Protein AF-A0A382ZZW6-F1 (afdb_monomer_lite)

Foldseek 3Di:
DDPDPPVVVVVVVVVVVVVVVVVPDDDDDPPPDPDDDDPDDPDPQAADEDEECEDDHCEYEYNEYEENEYEENEYYYCEYYYCEYYYCEYEENEYEENEYYYCEYEYNHYYYVHYYYPVVVVVVVVVVVVVVVVVD

Organism: NCBI:txid408172

Structure (mmCIF, N/CA/C/O backbone):
data_AF-A0A382ZZW6-F1
#
_entry.id   AF-A0A382ZZW6-F1
#
loop_
_atom_site.group_PDB
_atom_site.id
_atom_site.type_symbol
_atom_site.label_atom_id
_atom_site.label_alt_id
_atom_site.label_comp_id
_atom_site.label_asym_id
_atom_site.label_entity_id
_atom_site.label_seq_id
_atom_site.pdbx_PDB_ins_code
_atom_site.Cartn_x
_atom_site.Cartn_y
_atom_site.Cartn_z
_atom_site.occupancy
_atom_site.B_iso_or_equiv
_atom_site.auth_seq_id
_atom_site.auth_comp_id
_atom_site.auth_asym_id
_atom_site.auth_atom_id
_atom_site.pdbx_PDB_model_num
ATOM 1 N N . MET A 1 1 ? 50.827 33.898 -68.576 1.00 47.19 1 MET A N 1
ATOM 2 C CA . MET A 1 1 ? 50.347 33.159 -67.388 1.00 47.19 1 MET A CA 1
ATOM 3 C C . MET A 1 1 ? 51.310 33.473 -66.251 1.00 47.19 1 MET A C 1
ATOM 5 O O . MET A 1 1 ? 52.482 33.149 -66.376 1.00 47.19 1 MET A O 1
ATOM 9 N N . LYS A 1 2 ? 50.891 34.244 -65.237 1.00 51.84 2 LYS A N 1
ATOM 10 C CA . LYS A 1 2 ? 51.778 34.636 -64.127 1.00 51.84 2 LYS A CA 1
ATOM 11 C C . LYS A 1 2 ? 51.947 33.427 -63.207 1.00 51.84 2 LYS A C 1
ATOM 13 O O . LYS A 1 2 ? 50.975 33.015 -62.584 1.00 51.84 2 LYS A O 1
ATOM 18 N N . PHE A 1 3 ? 53.149 32.857 -63.147 1.00 58.19 3 PHE A N 1
ATOM 19 C CA . PHE A 1 3 ? 53.493 31.877 -62.121 1.00 58.19 3 PHE A CA 1
ATOM 20 C C . PHE A 1 3 ? 53.384 32.581 -60.766 1.00 58.19 3 PHE A C 1
ATOM 22 O O . PHE A 1 3 ? 54.139 33.514 -60.491 1.00 58.19 3 PHE A O 1
ATOM 29 N N . ALA A 1 4 ? 52.404 32.200 -59.947 1.00 65.31 4 ALA A N 1
ATOM 30 C CA . ALA A 1 4 ? 52.426 32.577 -58.543 1.00 65.31 4 ALA A CA 1
ATOM 31 C C . ALA A 1 4 ? 53.733 32.034 -57.944 1.00 65.31 4 ALA A C 1
ATOM 33 O O . ALA A 1 4 ? 54.123 30.903 -58.244 1.00 65.31 4 ALA A O 1
ATOM 34 N N . SER A 1 5 ? 54.437 32.852 -57.155 1.00 78.38 5 SER A N 1
ATOM 35 C CA . SER A 1 5 ? 55.640 32.407 -56.443 1.00 78.38 5 SER A CA 1
ATOM 36 C C . SER A 1 5 ? 55.328 31.112 -55.692 1.00 78.38 5 SER A C 1
ATOM 38 O O . SER A 1 5 ? 54.248 30.990 -55.115 1.00 78.38 5 SER A O 1
ATOM 40 N N . LEU A 1 6 ? 56.266 30.161 -55.668 1.00 78.12 6 LEU A N 1
ATOM 41 C CA . LEU A 1 6 ? 56.121 28.877 -54.971 1.00 78.12 6 LEU A CA 1
ATOM 42 C C . LEU A 1 6 ? 55.607 29.056 -53.529 1.00 78.12 6 LEU A C 1
ATOM 44 O O . LEU A 1 6 ? 54.796 28.266 -53.052 1.00 78.12 6 LEU A O 1
ATOM 48 N N . THR A 1 7 ? 56.010 30.148 -52.875 1.00 81.38 7 THR A N 1
ATOM 49 C CA . THR A 1 7 ? 55.544 30.550 -51.540 1.00 81.38 7 THR A CA 1
ATOM 50 C C . THR A 1 7 ? 54.044 30.857 -51.476 1.00 81.38 7 THR A C 1
ATOM 52 O O . THR A 1 7 ? 53.378 30.453 -50.528 1.00 81.38 7 THR A O 1
ATOM 55 N N . VAL A 1 8 ? 53.491 31.527 -52.490 1.00 80.00 8 VAL A N 1
ATOM 56 C CA . VAL A 1 8 ? 52.060 31.865 -52.588 1.00 80.00 8 VAL A CA 1
ATOM 57 C C . VAL A 1 8 ? 51.233 30.610 -52.849 1.00 80.00 8 VAL A C 1
ATOM 59 O O . VAL A 1 8 ? 50.196 30.412 -52.221 1.00 80.00 8 VAL A O 1
ATOM 62 N N . THR A 1 9 ? 51.711 29.725 -53.725 1.00 84.50 9 THR A N 1
ATOM 63 C CA . THR A 1 9 ? 51.038 28.453 -54.020 1.00 84.50 9 THR A CA 1
ATOM 64 C C . THR A 1 9 ? 50.974 27.554 -52.783 1.00 84.50 9 THR A C 1
ATOM 66 O O . THR A 1 9 ? 49.922 26.994 -52.486 1.00 84.50 9 THR A O 1
ATOM 69 N N . LEU A 1 10 ? 52.065 27.461 -52.015 1.00 82.94 10 LEU A N 1
ATOM 70 C CA . LEU A 1 10 ? 52.112 26.650 -50.796 1.00 82.94 10 LEU A CA 1
ATOM 71 C C . LEU A 1 10 ? 51.203 27.215 -49.691 1.00 82.94 10 LEU A C 1
ATOM 73 O O . LEU A 1 10 ? 50.497 26.456 -49.030 1.00 82.94 10 LEU A O 1
ATOM 77 N N . ALA A 1 11 ? 51.161 28.543 -49.535 1.00 83.69 11 ALA A N 1
ATOM 78 C CA . ALA A 1 11 ? 50.269 29.205 -48.584 1.00 83.69 11 ALA A CA 1
ATOM 79 C C . ALA A 1 11 ? 48.787 28.945 -48.907 1.00 83.69 11 ALA A C 1
ATOM 81 O O . ALA A 1 11 ? 48.008 28.643 -48.007 1.00 83.69 11 ALA A O 1
ATOM 82 N N . LEU A 1 12 ? 48.404 28.991 -50.188 1.00 83.12 12 LEU A N 1
ATOM 83 C CA . LEU A 1 12 ? 47.034 28.695 -50.619 1.00 83.12 12 LEU A CA 1
ATOM 84 C C . LEU A 1 12 ? 46.641 27.235 -50.358 1.00 83.12 12 LEU A C 1
ATOM 86 O O . LEU A 1 12 ? 45.524 26.982 -49.913 1.00 83.12 12 LEU A O 1
ATOM 90 N N . ILE A 1 13 ? 47.556 26.285 -50.574 1.00 84.06 13 ILE A N 1
ATOM 91 C CA . ILE A 1 13 ? 47.321 24.864 -50.271 1.00 84.06 13 ILE A CA 1
ATOM 92 C C . ILE A 1 13 ? 47.125 24.659 -48.766 1.00 84.06 13 ILE A C 1
ATOM 94 O O . ILE A 1 13 ? 46.194 23.966 -48.371 1.00 84.06 13 ILE A O 1
ATOM 98 N N . LEU A 1 14 ? 47.950 25.281 -47.920 1.00 82.88 14 LEU A N 1
ATOM 99 C CA . LEU A 1 14 ? 47.821 25.153 -46.465 1.00 82.88 14 LEU A CA 1
ATOM 100 C C . LEU A 1 14 ? 46.521 25.771 -45.939 1.00 82.88 14 LEU A C 1
ATOM 102 O O . LEU A 1 14 ? 45.859 25.162 -45.104 1.00 82.88 14 LEU A O 1
ATOM 106 N N . VAL A 1 15 ? 46.113 26.932 -46.461 1.00 81.88 15 VAL A N 1
ATOM 107 C CA . VAL A 1 15 ? 44.817 27.549 -46.130 1.00 81.88 15 VAL A CA 1
ATOM 108 C C . VAL A 1 15 ? 43.664 26.647 -46.565 1.00 81.88 15 VAL A C 1
ATOM 110 O O . VAL A 1 15 ? 42.719 26.458 -45.804 1.00 81.88 15 VAL A O 1
ATOM 113 N N . PHE A 1 16 ? 43.754 26.044 -47.752 1.00 79.62 16 PHE A N 1
ATOM 114 C CA . PHE A 1 16 ? 42.742 25.116 -48.247 1.00 79.62 16 PHE A CA 1
ATOM 115 C C . PHE A 1 16 ? 42.665 23.837 -47.400 1.00 79.62 16 PHE A C 1
ATOM 117 O O . PHE A 1 16 ? 41.578 23.447 -46.994 1.00 79.62 16 PHE A O 1
ATOM 124 N N . VAL A 1 17 ? 43.799 23.218 -47.059 1.00 77.00 17 VAL A N 1
ATOM 125 C CA . VAL A 1 17 ? 43.857 22.020 -46.200 1.00 77.00 17 VAL A CA 1
ATOM 126 C C . VAL A 1 17 ? 43.351 22.315 -44.786 1.00 77.00 17 VAL A C 1
ATOM 128 O O . VAL A 1 17 ? 42.634 21.494 -44.214 1.00 77.00 17 VAL A O 1
ATOM 131 N N . PHE A 1 18 ? 43.662 23.493 -44.239 1.00 75.19 18 PHE A N 1
ATOM 132 C CA . PHE A 1 18 ? 43.135 23.943 -42.952 1.00 75.19 18 PHE A CA 1
ATOM 133 C C . PHE A 1 18 ? 41.611 24.128 -43.004 1.0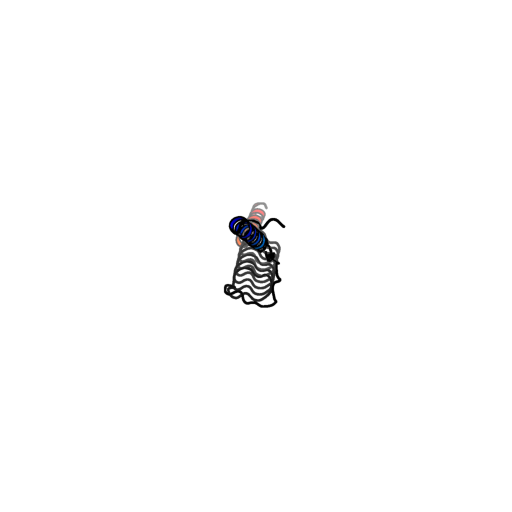0 75.19 18 PHE A C 1
ATOM 135 O O . PHE A 1 18 ? 40.906 23.632 -42.129 1.00 75.19 18 PHE A O 1
ATOM 142 N N . PHE A 1 19 ? 41.086 24.757 -44.062 1.00 66.06 19 PHE A N 1
ATOM 143 C CA . PHE A 1 19 ? 39.641 24.923 -44.251 1.00 66.06 19 PHE A CA 1
ATOM 144 C C . PHE A 1 19 ? 38.909 23.595 -44.483 1.00 66.06 19 PHE A C 1
ATOM 146 O O . PHE A 1 19 ? 37.82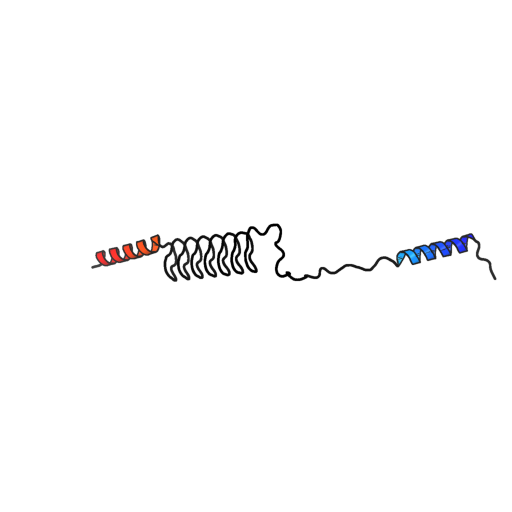4 23.402 -43.944 1.00 66.06 19 PHE A O 1
ATOM 153 N N . VAL A 1 20 ? 39.498 22.662 -45.237 1.00 65.62 20 VAL A N 1
ATOM 154 C CA . VAL A 1 20 ? 38.930 21.321 -45.458 1.00 65.62 20 VAL A CA 1
ATOM 155 C C . VAL A 1 20 ? 38.929 20.503 -44.162 1.00 65.62 20 VAL A C 1
ATOM 157 O O . VAL A 1 20 ? 37.956 19.806 -43.888 1.00 65.62 20 VAL A O 1
ATOM 160 N N . SER A 1 21 ? 39.960 20.641 -43.324 1.00 65.62 21 SER A N 1
ATOM 161 C CA . SER A 1 21 ? 40.035 19.972 -42.015 1.00 65.62 21 SER A CA 1
ATOM 162 C C . SER A 1 21 ? 39.045 20.533 -40.983 1.00 65.62 21 SER A C 1
ATOM 164 O O . SER A 1 21 ? 38.657 19.816 -40.068 1.00 65.62 21 SER A O 1
ATOM 166 N N . LEU A 1 22 ? 38.604 21.790 -41.122 1.00 60.62 22 LEU A N 1
ATOM 167 C CA . LEU A 1 22 ? 37.682 22.430 -40.173 1.00 60.62 22 LEU A CA 1
ATOM 168 C C . LEU A 1 22 ? 36.209 22.010 -40.373 1.00 60.62 22 LEU A C 1
ATOM 170 O O . LEU A 1 22 ? 35.385 22.222 -39.489 1.00 60.62 22 LEU A O 1
ATOM 174 N N . VAL A 1 23 ? 35.859 21.413 -41.519 1.00 59.34 23 VAL A N 1
ATOM 175 C CA . VAL A 1 23 ? 34.465 21.072 -41.882 1.00 59.34 23 VAL A CA 1
ATOM 176 C C . VAL A 1 23 ? 34.048 19.660 -41.433 1.00 59.34 23 VAL A C 1
ATOM 178 O O . VAL A 1 23 ? 32.880 19.292 -41.547 1.00 59.34 23 VAL A O 1
ATOM 181 N N . ALA A 1 24 ? 34.952 18.871 -40.855 1.00 59.03 24 ALA A N 1
ATOM 182 C CA . ALA A 1 24 ? 34.673 17.495 -40.454 1.00 59.03 24 ALA A CA 1
ATOM 183 C C . ALA A 1 24 ? 34.791 17.300 -38.936 1.00 59.03 24 ALA A C 1
ATOM 185 O O . ALA A 1 24 ? 35.785 16.760 -38.482 1.00 59.03 24 ALA A O 1
ATOM 186 N N . GLU A 1 25 ? 33.784 17.738 -38.170 1.00 61.34 25 GLU A N 1
ATOM 187 C CA . GLU A 1 25 ? 33.358 17.070 -36.924 1.00 61.34 25 GLU A CA 1
ATOM 188 C C . GLU A 1 25 ? 32.020 17.661 -36.443 1.00 61.34 25 GLU A C 1
ATOM 190 O O . GLU A 1 25 ? 31.958 18.528 -35.574 1.00 61.34 25 GLU A O 1
ATOM 195 N N . ALA A 1 26 ? 30.913 17.232 -37.046 1.00 57.94 26 ALA A N 1
ATOM 196 C CA . ALA A 1 26 ? 29.586 17.492 -36.491 1.00 57.94 26 ALA A CA 1
ATOM 197 C C . ALA A 1 26 ? 28.601 16.417 -36.953 1.00 57.94 26 ALA A C 1
ATOM 199 O O . ALA A 1 26 ? 27.711 16.689 -37.758 1.00 57.94 26 ALA A O 1
ATOM 200 N N . LYS A 1 27 ? 28.766 15.178 -36.469 1.00 57.03 27 LYS A N 1
ATOM 201 C CA . LYS A 1 27 ? 27.670 14.195 -36.434 1.00 57.03 27 LYS A CA 1
ATOM 202 C C . LYS A 1 27 ? 27.990 12.994 -35.543 1.00 57.03 27 LYS A C 1
ATOM 204 O O . LYS A 1 27 ? 28.539 11.994 -35.984 1.00 57.03 27 LYS A O 1
ATOM 209 N N . SER A 1 28 ? 27.548 13.070 -34.296 1.00 48.91 28 SER A N 1
ATOM 210 C CA . SER A 1 28 ?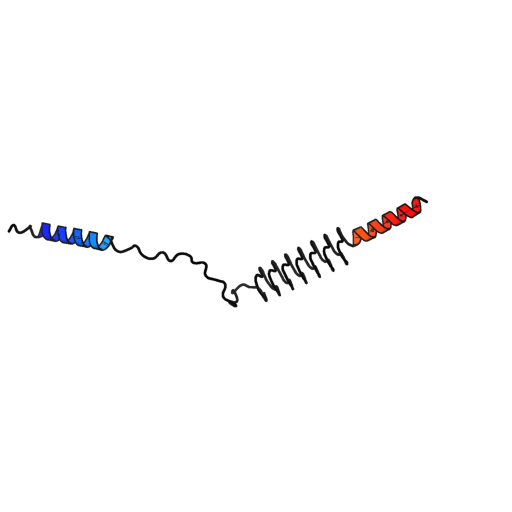 26.495 12.193 -33.763 1.00 48.91 28 SER A CA 1
ATOM 211 C C . SER A 1 28 ? 26.381 12.443 -32.262 1.00 48.91 28 SER A C 1
ATOM 213 O O . SER A 1 28 ? 27.137 11.921 -31.457 1.00 48.91 28 SER A O 1
ATOM 215 N N . ASN A 1 29 ? 25.425 13.285 -31.883 1.00 59.22 29 ASN A N 1
ATOM 216 C CA . ASN A 1 29 ? 24.833 13.186 -30.560 1.00 59.22 29 ASN A CA 1
ATOM 217 C C . ASN A 1 29 ? 23.755 12.102 -30.690 1.00 59.22 29 ASN A C 1
ATOM 219 O O . ASN A 1 29 ? 22.728 12.397 -31.307 1.00 59.22 29 ASN A O 1
ATOM 223 N N . PRO A 1 30 ? 23.966 10.849 -30.248 1.00 59.12 30 PRO A N 1
ATOM 224 C CA . PRO A 1 30 ? 22.843 9.949 -30.097 1.00 59.12 30 PRO A CA 1
ATOM 225 C C . PRO A 1 30 ? 21.988 10.521 -28.971 1.00 59.12 30 PRO A C 1
ATOM 227 O O . PRO A 1 30 ? 22.401 10.604 -27.814 1.00 59.12 30 PRO A O 1
ATOM 230 N N . GLU A 1 31 ? 20.816 11.006 -29.359 1.00 60.91 31 GLU A N 1
ATOM 231 C CA . GLU A 1 31 ? 19.747 11.391 -28.457 1.00 60.91 31 GLU A CA 1
ATOM 232 C C . GLU A 1 31 ? 19.569 10.296 -27.395 1.00 60.91 31 GLU A C 1
ATOM 234 O O . GLU A 1 31 ? 19.567 9.106 -27.716 1.00 60.91 31 GLU A O 1
ATOM 239 N N . MET A 1 32 ? 19.430 10.695 -26.126 1.00 49.94 32 MET A N 1
ATOM 240 C CA . MET A 1 32 ? 18.910 9.827 -25.070 1.00 49.94 32 MET A CA 1
ATOM 241 C C . MET A 1 32 ? 17.492 9.390 -25.460 1.00 49.94 32 MET A C 1
ATOM 243 O O . MET A 1 32 ? 16.502 10.013 -25.076 1.00 49.94 32 MET A O 1
ATOM 247 N N . GLY A 1 33 ? 17.400 8.320 -26.241 1.00 44.00 33 GLY A N 1
ATOM 248 C CA . GLY A 1 33 ? 16.189 7.545 -26.417 1.00 44.00 33 GLY A CA 1
ATOM 249 C C . GLY A 1 33 ? 15.933 6.773 -25.132 1.00 44.00 33 GLY A C 1
ATOM 250 O O . GLY A 1 33 ? 16.747 5.956 -24.707 1.00 44.00 33 GLY A O 1
ATOM 251 N N . GLN A 1 34 ? 14.811 7.060 -24.483 1.00 50.00 34 GLN A N 1
ATOM 252 C CA . GLN A 1 34 ? 14.282 6.200 -23.440 1.00 50.00 34 GLN A CA 1
ATOM 253 C C . GLN A 1 34 ? 13.834 4.884 -24.075 1.00 50.00 34 GLN A C 1
ATOM 255 O O . GLN A 1 34 ? 12.723 4.784 -24.591 1.00 50.00 34 GLN A O 1
ATOM 260 N N . GLU A 1 35 ? 14.701 3.877 -24.054 1.00 49.25 35 GLU A N 1
ATOM 261 C CA . GLU A 1 35 ? 14.351 2.540 -24.518 1.00 49.25 35 GLU A CA 1
ATOM 262 C C . GLU A 1 35 ? 13.917 1.663 -23.339 1.00 49.25 35 GLU A C 1
ATOM 264 O O . GLU A 1 35 ? 14.712 1.181 -22.538 1.00 49.25 35 GLU A O 1
ATOM 269 N N . GLN A 1 36 ? 12.590 1.564 -23.236 1.00 48.09 36 GLN A N 1
ATOM 270 C CA . GLN A 1 36 ? 11.792 0.378 -22.920 1.00 48.09 36 GLN A CA 1
ATOM 271 C C . GLN A 1 36 ? 12.393 -0.666 -21.972 1.00 48.09 36 GLN A C 1
ATOM 273 O O . GLN A 1 36 ? 13.308 -1.419 -22.294 1.00 48.09 36 GLN A O 1
ATOM 278 N N . GLN A 1 37 ? 11.723 -0.819 -20.831 1.00 46.34 37 GLN A N 1
ATOM 279 C CA . GLN A 1 37 ? 11.875 -1.958 -19.939 1.00 46.34 37 GLN A CA 1
ATOM 280 C C . GLN A 1 37 ? 11.560 -3.267 -20.687 1.00 46.34 37 GLN A C 1
ATOM 282 O O . GLN A 1 37 ? 10.402 -3.615 -20.911 1.00 46.34 37 GLN A O 1
ATOM 287 N N . LEU A 1 38 ? 12.615 -3.978 -21.088 1.00 46.00 38 LEU A N 1
ATOM 288 C CA . LEU A 1 38 ? 12.565 -5.360 -21.565 1.00 46.00 38 LEU A CA 1
ATOM 289 C C . LEU A 1 38 ? 11.915 -6.250 -20.486 1.00 46.00 38 LEU A C 1
ATOM 291 O O . LEU A 1 38 ? 12.225 -6.081 -19.300 1.00 46.00 38 LEU A O 1
ATOM 295 N N . PRO A 1 39 ? 11.052 -7.219 -20.847 1.00 55.00 39 PRO A N 1
ATOM 296 C CA . PRO A 1 39 ? 10.552 -8.191 -19.886 1.00 55.00 39 PRO A CA 1
ATOM 297 C C . PRO A 1 39 ? 11.724 -9.063 -19.417 1.00 55.00 39 PRO A C 1
ATOM 299 O O . PRO A 1 39 ? 12.224 -9.908 -20.153 1.00 55.00 39 PRO A O 1
ATOM 302 N N . GLY A 1 40 ? 12.169 -8.827 -18.181 1.00 56.31 40 GLY A N 1
ATOM 303 C CA . GLY A 1 40 ? 13.152 -9.656 -17.488 1.00 56.31 40 GLY A CA 1
ATOM 304 C C . GLY A 1 40 ? 14.614 -9.298 -17.753 1.00 56.31 40 GLY A C 1
ATOM 305 O O . GLY A 1 40 ? 15.341 -10.076 -18.358 1.00 56.31 40 GLY A O 1
ATOM 306 N N . ASN A 1 41 ? 15.085 -8.184 -17.192 1.00 43.38 41 ASN A N 1
ATOM 307 C CA . ASN A 1 41 ? 16.491 -8.067 -16.807 1.00 43.38 41 ASN A CA 1
ATOM 308 C C . ASN A 1 41 ? 16.543 -7.981 -15.273 1.00 43.38 41 ASN A C 1
ATOM 310 O O . ASN A 1 41 ? 16.059 -6.989 -14.720 1.00 43.38 41 ASN A O 1
ATOM 314 N N . PRO A 1 42 ? 17.044 -9.001 -14.550 1.00 51.22 42 PRO A N 1
ATOM 315 C CA . PRO A 1 42 ? 17.273 -8.884 -13.118 1.00 51.22 42 PRO A CA 1
ATOM 316 C C . PRO A 1 42 ? 18.300 -7.774 -12.899 1.00 51.22 42 PRO A C 1
ATOM 318 O O . PRO A 1 42 ? 19.493 -7.967 -13.117 1.00 51.22 42 PRO A O 1
ATOM 321 N N . GLN A 1 43 ? 17.833 -6.589 -12.505 1.00 49.62 43 GLN A N 1
ATOM 322 C CA . GLN A 1 43 ? 18.705 -5.488 -12.118 1.00 49.62 43 GLN A CA 1
ATOM 323 C C . GLN A 1 43 ? 19.613 -6.011 -10.987 1.00 49.62 43 GLN A C 1
ATOM 325 O O . GLN A 1 43 ? 19.071 -6.437 -9.953 1.00 49.62 43 GLN A O 1
ATOM 330 N N . PRO A 1 44 ? 20.951 -6.019 -11.140 1.00 45.09 44 PRO A N 1
ATOM 331 C CA . PRO A 1 44 ? 21.865 -6.387 -10.064 1.00 45.09 44 PRO A CA 1
ATOM 332 C C . PRO A 1 44 ? 21.710 -5.343 -8.951 1.00 45.09 44 PRO A C 1
ATOM 334 O O . PRO A 1 44 ? 22.196 -4.222 -9.062 1.00 45.09 44 PRO A O 1
ATOM 337 N N . GLY A 1 45 ? 20.910 -5.674 -7.933 1.00 53.28 45 GLY A N 1
ATOM 338 C CA . GLY A 1 45 ? 20.437 -4.743 -6.901 1.00 53.28 45 GLY A CA 1
ATOM 339 C C . GLY A 1 45 ? 18.946 -4.869 -6.549 1.00 53.28 45 GLY A C 1
ATOM 340 O O . GLY A 1 45 ? 18.517 -4.322 -5.536 1.00 53.28 45 GLY A O 1
ATOM 341 N N . SER A 1 46 ? 18.146 -5.607 -7.329 1.00 59.75 46 SER A N 1
ATOM 342 C CA . SER A 1 46 ? 16.752 -5.912 -6.971 1.00 59.75 46 SER A CA 1
ATOM 343 C C . SER A 1 46 ? 16.724 -6.968 -5.863 1.00 59.75 46 SER A C 1
ATOM 345 O O . SER A 1 46 ? 16.973 -8.146 -6.099 1.00 59.75 46 SER A O 1
ATOM 347 N N . GLY A 1 47 ? 16.487 -6.552 -4.620 1.00 69.81 47 GLY A N 1
ATOM 348 C CA . GLY A 1 47 ? 16.560 -7.414 -3.436 1.00 69.81 47 GLY A CA 1
ATOM 349 C C . GLY A 1 47 ? 15.464 -8.481 -3.344 1.00 69.81 47 GLY A C 1
ATOM 350 O O . GLY A 1 47 ? 14.792 -8.528 -2.327 1.00 69.81 47 GLY A O 1
ATOM 351 N N . GLY A 1 48 ? 15.247 -9.317 -4.364 1.00 87.19 48 GLY A N 1
ATOM 352 C CA . GLY A 1 48 ? 14.292 -10.433 -4.347 1.00 87.19 48 GLY A CA 1
ATOM 353 C C . GLY A 1 48 ? 12.858 -10.074 -4.750 1.00 87.19 48 GLY A C 1
ATOM 354 O O . GLY A 1 48 ? 11.919 -10.641 -4.198 1.00 87.19 48 GLY A O 1
ATOM 355 N N . ASN A 1 49 ? 12.661 -9.128 -5.674 1.00 92.44 49 ASN A N 1
ATOM 356 C CA . ASN A 1 49 ? 11.316 -8.782 -6.151 1.00 92.44 49 ASN A CA 1
ATOM 357 C C . ASN A 1 49 ? 10.812 -9.772 -7.222 1.00 92.44 49 ASN A C 1
ATOM 359 O O . ASN A 1 49 ? 11.565 -10.158 -8.111 1.00 92.44 49 ASN A O 1
ATOM 363 N N . THR A 1 50 ? 9.527 -10.127 -7.173 1.00 93.56 50 THR A N 1
ATOM 364 C CA . THR A 1 50 ? 8.796 -10.950 -8.150 1.00 93.56 50 THR A CA 1
ATOM 365 C C . THR A 1 50 ? 7.573 -10.179 -8.659 1.00 93.56 50 THR A C 1
ATOM 367 O O . THR A 1 50 ? 6.718 -9.808 -7.859 1.00 93.56 50 THR A O 1
ATOM 370 N N . GLY A 1 51 ? 7.461 -9.978 -9.975 1.00 90.06 51 GLY A N 1
ATOM 371 C CA . GLY A 1 51 ? 6.375 -9.227 -10.630 1.00 90.06 51 GLY A CA 1
ATOM 372 C C . GLY A 1 51 ? 6.711 -7.755 -10.921 1.00 90.06 51 GLY A C 1
ATOM 373 O O . GLY A 1 51 ? 7.814 -7.288 -10.620 1.00 90.06 51 GLY A O 1
ATOM 374 N N . ASP A 1 52 ? 5.772 -7.034 -11.539 1.00 88.69 52 ASP A N 1
ATOM 375 C CA . ASP A 1 52 ? 6.045 -5.768 -12.236 1.00 88.69 52 ASP A CA 1
ATOM 376 C C . ASP A 1 52 ? 5.952 -4.518 -11.350 1.00 88.69 52 ASP A C 1
ATOM 378 O O . ASP A 1 52 ? 5.152 -4.429 -10.423 1.00 88.69 52 ASP A O 1
ATOM 382 N N . GLY A 1 53 ? 6.752 -3.493 -11.656 1.00 90.81 53 GLY A N 1
ATOM 383 C CA . GLY A 1 53 ? 6.633 -2.171 -11.022 1.00 90.81 53 GLY A CA 1
ATOM 384 C C . GLY A 1 53 ? 6.973 -2.124 -9.526 1.00 90.81 53 GLY A C 1
ATOM 385 O O . GLY A 1 53 ? 6.600 -1.170 -8.848 1.00 90.81 53 GLY A O 1
ATOM 386 N N . ASN A 1 54 ? 7.657 -3.139 -8.991 1.00 92.62 54 ASN A N 1
ATOM 387 C CA . ASN A 1 54 ? 8.074 -3.158 -7.591 1.00 92.62 54 ASN A CA 1
ATOM 388 C C . ASN A 1 54 ? 9.348 -2.321 -7.366 1.00 92.62 54 ASN A C 1
ATOM 390 O O . ASN A 1 54 ? 10.346 -2.495 -8.065 1.00 92.62 54 ASN A O 1
ATOM 394 N N . MET A 1 55 ? 9.345 -1.475 -6.335 1.00 92.25 55 MET A N 1
ATOM 395 C CA . MET A 1 55 ? 10.492 -0.688 -5.872 1.00 92.25 55 MET A CA 1
ATOM 396 C C . MET A 1 55 ? 10.936 -1.148 -4.479 1.00 92.25 55 MET A C 1
ATOM 398 O O . MET A 1 55 ? 10.110 -1.300 -3.583 1.00 92.25 55 MET A O 1
ATOM 402 N N . GLY A 1 56 ? 12.243 -1.334 -4.273 1.00 92.00 56 GLY A N 1
ATOM 403 C CA . GLY A 1 56 ? 12.819 -1.858 -3.025 1.00 92.00 56 GLY A CA 1
ATOM 404 C C . GLY A 1 56 ? 13.172 -3.349 -3.117 1.00 92.00 56 GLY A C 1
ATOM 405 O O . GLY A 1 56 ? 13.709 -3.769 -4.143 1.00 92.00 56 GLY A O 1
ATOM 406 N N . GLY A 1 57 ? 12.908 -4.144 -2.073 1.00 91.12 57 GLY A N 1
ATOM 407 C CA . GLY A 1 57 ? 13.334 -5.553 -1.995 1.00 91.12 57 GLY A CA 1
ATOM 408 C C . GLY A 1 57 ? 12.286 -6.508 -1.411 1.00 91.12 57 GLY A C 1
ATOM 409 O O . GLY A 1 57 ? 11.499 -6.138 -0.551 1.00 91.12 57 GLY A O 1
ATOM 410 N N . GLY A 1 58 ? 12.288 -7.761 -1.854 1.00 94.44 58 GLY A N 1
ATOM 411 C CA . GLY A 1 58 ? 11.476 -8.851 -1.318 1.00 94.44 58 GLY A CA 1
ATOM 412 C C . GLY A 1 58 ? 9.989 -8.744 -1.638 1.00 94.44 58 GLY A C 1
ATOM 413 O O . GLY A 1 58 ? 9.182 -9.346 -0.940 1.00 94.44 58 GLY A O 1
ATOM 414 N N . ASN A 1 59 ? 9.599 -7.942 -2.629 1.00 95.44 59 ASN A N 1
ATOM 415 C CA . ASN A 1 59 ? 8.193 -7.732 -2.958 1.00 95.44 59 ASN A CA 1
ATOM 416 C C . ASN A 1 59 ? 7.683 -8.783 -3.953 1.00 95.44 59 ASN A C 1
ATOM 418 O O . ASN A 1 59 ? 8.354 -9.067 -4.936 1.00 95.44 59 ASN A O 1
ATOM 422 N N . MET A 1 60 ? 6.477 -9.307 -3.754 1.00 96.25 60 MET A N 1
ATOM 423 C CA . MET A 1 60 ? 5.792 -10.236 -4.651 1.00 96.25 60 MET A CA 1
ATOM 424 C C . MET A 1 60 ? 4.481 -9.621 -5.155 1.00 96.25 60 MET A C 1
ATOM 426 O O . MET A 1 60 ? 3.648 -9.196 -4.360 1.00 96.25 60 MET A O 1
ATOM 430 N N . GLY A 1 61 ? 4.266 -9.614 -6.469 1.00 95.06 61 GLY A N 1
ATOM 431 C CA . GLY A 1 61 ? 3.086 -9.042 -7.120 1.00 95.06 61 GLY A CA 1
ATOM 432 C C . GLY A 1 61 ? 3.425 -7.760 -7.877 1.00 95.06 61 GLY A C 1
ATOM 433 O O . GLY A 1 61 ? 4.474 -7.705 -8.512 1.00 95.06 61 GLY A O 1
ATOM 434 N N . ALA A 1 62 ? 2.553 -6.751 -7.850 1.00 94.75 62 ALA A N 1
ATOM 435 C CA . ALA A 1 62 ? 2.684 -5.583 -8.725 1.00 94.75 62 ALA A CA 1
ATOM 436 C C . ALA A 1 62 ? 2.636 -4.242 -7.984 1.00 94.75 62 ALA A C 1
ATOM 438 O O . ALA A 1 62 ? 1.796 -4.027 -7.111 1.00 94.75 62 ALA A O 1
ATOM 439 N N . GLY A 1 63 ? 3.497 -3.303 -8.375 1.00 95.25 63 GLY A N 1
ATOM 440 C CA . GLY A 1 63 ? 3.425 -1.910 -7.927 1.00 95.25 63 GLY A CA 1
ATOM 441 C C . GLY A 1 63 ? 3.689 -1.696 -6.433 1.00 95.25 63 GLY A C 1
ATOM 442 O O . GLY A 1 63 ? 3.195 -0.722 -5.871 1.00 95.25 63 GLY A O 1
ATOM 443 N N . ASN A 1 64 ? 4.406 -2.599 -5.758 1.00 96.44 64 ASN A N 1
ATOM 444 C CA . ASN A 1 64 ? 4.728 -2.429 -4.342 1.00 96.44 64 ASN A CA 1
ATOM 445 C C . ASN A 1 64 ? 5.977 -1.556 -4.160 1.00 96.44 64 ASN A C 1
ATOM 447 O O . ASN A 1 64 ? 6.958 -1.705 -4.884 1.00 96.44 64 ASN A O 1
ATOM 451 N N . MET A 1 65 ? 5.978 -0.690 -3.151 1.00 95.56 65 MET A N 1
ATOM 452 C CA . MET A 1 65 ? 7.108 0.167 -2.795 1.00 95.56 65 MET A CA 1
ATOM 453 C C . MET A 1 65 ? 7.562 -0.129 -1.363 1.00 95.56 65 MET A C 1
ATOM 455 O O . MET A 1 65 ? 6.774 -0.031 -0.425 1.00 95.56 65 MET A O 1
ATOM 459 N N . GLY A 1 66 ? 8.842 -0.454 -1.188 1.00 94.38 66 GLY A N 1
ATOM 460 C CA . GLY A 1 66 ? 9.453 -0.779 0.100 1.00 94.38 66 GLY A CA 1
ATOM 461 C C . GLY A 1 66 ? 9.901 -2.240 0.183 1.00 94.38 66 GLY A C 1
ATOM 462 O O . GLY A 1 66 ? 10.602 -2.713 -0.713 1.00 94.38 66 GLY A O 1
ATOM 463 N N . GLY A 1 67 ? 9.566 -2.933 1.275 1.00 94.31 67 GLY A N 1
ATOM 464 C CA . GLY A 1 67 ? 10.195 -4.206 1.644 1.00 94.31 67 GLY A CA 1
ATOM 465 C C . GLY A 1 67 ? 9.231 -5.348 1.968 1.00 94.31 67 GLY A C 1
ATOM 466 O O . GLY A 1 67 ? 8.411 -5.209 2.868 1.00 94.31 67 GLY A O 1
ATOM 467 N N . GLY A 1 68 ? 9.367 -6.515 1.338 1.00 96.50 68 GLY A N 1
ATOM 468 C CA . GLY A 1 68 ? 8.671 -7.725 1.800 1.00 96.50 68 GLY A CA 1
ATOM 469 C C . GLY A 1 68 ? 7.147 -7.699 1.634 1.00 96.50 68 GLY A C 1
ATOM 470 O O . GLY A 1 68 ? 6.443 -8.309 2.436 1.00 96.50 68 GLY A O 1
ATOM 471 N N . ASN A 1 69 ? 6.611 -6.945 0.672 1.00 97.62 69 ASN A N 1
ATOM 472 C CA . ASN A 1 69 ? 5.165 -6.860 0.454 1.00 97.62 69 ASN A CA 1
ATOM 473 C C . ASN A 1 69 ? 4.672 -7.967 -0.490 1.00 97.62 69 ASN A C 1
ATOM 475 O O . ASN A 1 69 ? 5.359 -8.303 -1.445 1.00 97.62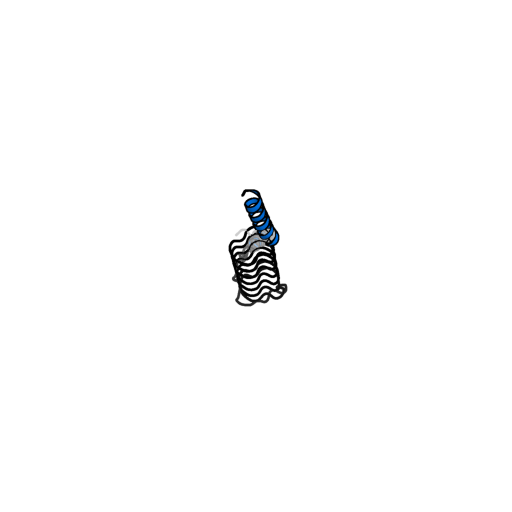 69 ASN A O 1
ATOM 479 N N . THR A 1 70 ? 3.464 -8.488 -0.279 1.00 98.19 70 THR A N 1
ATOM 480 C CA . THR A 1 70 ? 2.802 -9.465 -1.160 1.00 98.19 70 THR A CA 1
ATOM 481 C C . THR A 1 70 ? 1.461 -8.921 -1.652 1.00 98.19 70 THR A C 1
ATOM 483 O O . THR A 1 70 ? 0.620 -8.525 -0.848 1.00 98.19 70 THR A O 1
ATOM 486 N N . GLY A 1 71 ? 1.229 -8.937 -2.964 1.00 97.00 71 GLY A N 1
ATOM 487 C CA . GLY A 1 71 ? 0.010 -8.450 -3.612 1.00 97.00 71 GLY A CA 1
ATOM 488 C C . GLY A 1 71 ? 0.244 -7.181 -4.437 1.00 97.00 71 GLY A C 1
ATOM 489 O O . GLY A 1 71 ? 1.194 -7.129 -5.217 1.00 97.00 71 GLY A O 1
ATOM 490 N N . GLY A 1 72 ? -0.643 -6.186 -4.329 1.00 96.50 72 GLY A N 1
ATOM 491 C CA . GLY A 1 72 ? -0.703 -5.062 -5.273 1.00 96.50 72 GLY A CA 1
ATOM 492 C C . GLY A 1 72 ? -0.691 -3.674 -4.633 1.00 96.50 72 GLY A C 1
ATOM 493 O O . GLY A 1 72 ? -1.528 -3.381 -3.786 1.00 96.50 72 GLY A O 1
ATOM 494 N N . GLY A 1 73 ? 0.190 -2.780 -5.079 1.00 97.50 73 GLY A N 1
ATOM 495 C CA . GLY A 1 73 ? 0.119 -1.359 -4.716 1.00 97.50 73 GLY A CA 1
ATOM 496 C C . GLY A 1 73 ? 0.350 -1.064 -3.231 1.00 97.50 73 GLY A C 1
ATOM 497 O O . GLY A 1 73 ? -0.209 -0.101 -2.711 1.00 97.50 73 GLY A O 1
ATOM 498 N N . ASN A 1 74 ? 1.107 -1.902 -2.516 1.00 98.31 74 ASN A N 1
ATOM 499 C CA . ASN A 1 74 ? 1.409 -1.662 -1.106 1.00 98.31 74 ASN A CA 1
ATOM 500 C C . ASN A 1 74 ? 2.614 -0.722 -0.952 1.00 98.31 74 ASN A C 1
ATOM 502 O O . ASN A 1 74 ? 3.614 -0.873 -1.651 1.00 98.31 74 ASN A O 1
ATOM 506 N N . MET A 1 75 ? 2.552 0.206 0.000 1.00 98.06 75 MET A N 1
ATOM 507 C CA . MET A 1 75 ? 3.644 1.112 0.366 1.00 98.06 75 MET A CA 1
ATOM 508 C C . MET A 1 75 ? 4.117 0.836 1.795 1.00 98.06 75 MET A C 1
ATOM 510 O O . MET A 1 75 ? 3.320 0.854 2.731 1.00 98.06 75 MET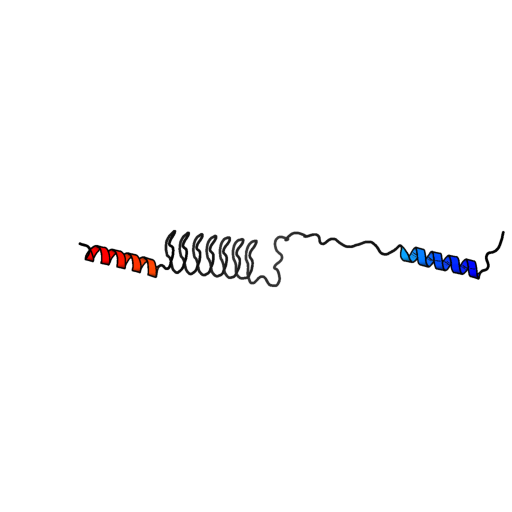 A O 1
ATOM 514 N N . GLY A 1 76 ? 5.421 0.636 1.978 1.00 97.12 76 GLY A N 1
ATOM 515 C CA . GLY A 1 76 ? 6.050 0.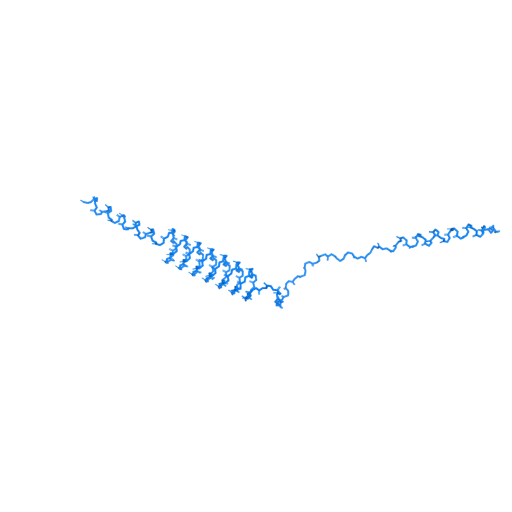343 3.266 1.00 97.12 76 GLY A CA 1
ATOM 516 C C . GLY A 1 76 ? 6.557 -1.097 3.344 1.00 97.12 76 GLY A C 1
ATOM 517 O O . GLY A 1 76 ? 7.209 -1.560 2.405 1.00 97.12 76 GLY A O 1
ATOM 518 N N . ALA A 1 77 ? 6.326 -1.797 4.459 1.00 97.62 77 ALA A N 1
ATOM 519 C CA . ALA A 1 77 ? 6.972 -3.088 4.705 1.00 97.62 77 ALA A CA 1
ATOM 520 C C . ALA A 1 77 ? 6.045 -4.199 5.216 1.00 97.62 77 ALA A C 1
ATOM 522 O O . ALA A 1 77 ? 5.239 -3.989 6.119 1.00 97.62 77 ALA A O 1
ATOM 523 N N . GLY A 1 78 ? 6.216 -5.415 4.695 1.00 97.81 78 GLY A N 1
ATOM 524 C CA . GLY A 1 78 ? 5.550 -6.611 5.215 1.00 97.81 78 GLY A CA 1
ATOM 525 C C . GLY A 1 78 ? 4.028 -6.600 5.066 1.00 97.81 78 GLY A C 1
ATOM 526 O O . GLY A 1 78 ? 3.334 -7.189 5.891 1.00 97.81 78 GLY A O 1
ATOM 527 N N . ASN A 1 79 ? 3.485 -5.890 4.074 1.00 98.50 79 ASN A N 1
ATOM 528 C CA . ASN A 1 79 ? 2.044 -5.855 3.840 1.00 98.50 79 ASN A CA 1
ATOM 529 C C . ASN A 1 79 ? 1.604 -7.015 2.937 1.00 98.50 79 ASN A C 1
ATOM 531 O O . ASN A 1 79 ? 2.290 -7.343 1.973 1.00 98.50 79 ASN A O 1
ATOM 535 N N . THR A 1 80 ? 0.438 -7.599 3.208 1.00 98.56 80 THR A N 1
ATOM 536 C CA . THR A 1 80 ? -0.193 -8.646 2.390 1.00 98.56 80 THR A CA 1
ATOM 537 C C . THR A 1 80 ? -1.560 -8.180 1.896 1.00 98.56 80 THR A C 1
ATOM 539 O O . THR A 1 80 ? -2.403 -7.770 2.692 1.00 98.56 80 THR A O 1
ATOM 542 N N . GLY A 1 81 ? -1.810 -8.281 0.591 1.00 98.06 81 GLY A N 1
ATOM 543 C CA . GLY A 1 81 ? -3.054 -7.866 -0.059 1.00 98.06 81 GLY A CA 1
ATOM 544 C C . GLY A 1 81 ? -2.860 -6.629 -0.936 1.00 98.06 81 GLY A C 1
ATOM 545 O O . GLY A 1 81 ? -1.887 -6.572 -1.688 1.00 98.06 81 GLY A O 1
ATOM 546 N N . ALA A 1 82 ? -3.784 -5.665 -0.901 1.00 98.25 82 ALA A N 1
ATOM 547 C CA . ALA A 1 82 ? -3.795 -4.563 -1.867 1.00 98.25 82 ALA A CA 1
ATOM 548 C C . ALA A 1 82 ? -3.928 -3.169 -1.243 1.00 98.25 82 ALA A C 1
ATOM 550 O O . ALA A 1 82 ? -4.763 -2.946 -0.370 1.00 98.25 82 ALA A O 1
ATOM 551 N N . GLY A 1 83 ? -3.155 -2.205 -1.744 1.00 98.12 83 GLY A N 1
ATOM 552 C CA . GLY A 1 83 ? -3.313 -0.787 -1.410 1.00 98.12 83 GLY A CA 1
ATOM 553 C C . GLY A 1 83 ? -3.060 -0.447 0.059 1.00 98.12 83 GLY A C 1
ATOM 554 O O . GLY A 1 83 ? -3.642 0.508 0.565 1.00 98.12 83 GLY A O 1
ATOM 555 N N . ASN A 1 84 ? -2.256 -1.237 0.774 1.00 98.62 84 ASN A N 1
ATOM 556 C CA . ASN A 1 84 ? -1.931 -0.947 2.168 1.00 98.62 84 ASN A CA 1
ATOM 557 C C . ASN A 1 84 ? -0.757 0.037 2.263 1.00 98.62 84 ASN A C 1
ATOM 559 O O . ASN A 1 84 ? 0.222 -0.092 1.531 1.00 98.62 84 ASN A O 1
ATOM 563 N N . MET A 1 85 ? -0.822 0.977 3.201 1.00 98.56 85 MET A N 1
ATOM 564 C CA . MET A 1 85 ? 0.227 1.949 3.497 1.00 98.56 85 MET A CA 1
ATOM 565 C C . MET A 1 85 ? 0.720 1.778 4.940 1.00 98.56 85 MET A C 1
ATOM 567 O O . MET A 1 85 ? -0.066 1.816 5.883 1.00 98.56 85 MET A O 1
ATOM 571 N N . GLY A 1 86 ? 2.030 1.628 5.127 1.00 97.94 86 GLY A N 1
ATOM 572 C CA . GLY A 1 86 ? 2.668 1.426 6.429 1.00 97.94 86 GLY A CA 1
ATOM 573 C C . GLY A 1 86 ? 3.247 0.019 6.573 1.00 97.94 86 GLY A C 1
ATOM 574 O O . GLY A 1 86 ? 3.921 -0.457 5.658 1.00 97.94 86 GLY A O 1
ATOM 575 N N . ALA A 1 87 ? 3.051 -0.634 7.721 1.00 98.19 87 ALA A N 1
ATOM 576 C CA . ALA A 1 87 ? 3.760 -1.876 8.036 1.00 98.19 87 ALA A CA 1
ATOM 577 C C . ALA A 1 87 ? 2.869 -3.005 8.565 1.00 98.19 87 ALA A C 1
ATOM 579 O O . ALA A 1 87 ? 2.040 -2.797 9.449 1.00 98.19 87 ALA A O 1
ATOM 580 N N . GLY A 1 88 ? 3.098 -4.227 8.084 1.00 98.12 88 GLY A N 1
ATOM 581 C CA . GLY A 1 88 ? 2.487 -5.435 8.646 1.00 98.12 88 GLY A CA 1
ATOM 582 C C . GLY A 1 88 ? 0.966 -5.510 8.497 1.00 98.12 88 GLY A C 1
ATOM 583 O O . GLY A 1 88 ? 0.308 -6.123 9.334 1.00 98.12 88 GLY A O 1
ATOM 584 N N . ASN A 1 89 ? 0.382 -4.856 7.491 1.00 98.50 89 ASN A N 1
ATOM 585 C CA . ASN A 1 89 ? -1.062 -4.904 7.266 1.00 98.50 89 ASN A CA 1
ATOM 586 C C . ASN A 1 89 ? -1.450 -6.120 6.413 1.00 98.50 89 ASN A C 1
ATOM 588 O O . ASN A 1 89 ? -0.745 -6.468 5.471 1.00 98.50 89 ASN A O 1
ATOM 592 N N . THR A 1 90 ? -2.592 -6.739 6.704 1.00 98.56 90 THR A N 1
ATOM 593 C CA . THR A 1 90 ? -3.168 -7.849 5.933 1.00 98.56 90 THR A CA 1
ATOM 594 C C . THR A 1 90 ? -4.575 -7.488 5.460 1.00 98.56 90 THR A C 1
ATOM 596 O O . THR A 1 90 ? -5.438 -7.166 6.273 1.00 98.56 90 THR A O 1
ATOM 599 N N . GLY A 1 91 ? -4.827 -7.576 4.154 1.00 97.88 91 GLY A N 1
ATOM 600 C CA . GLY A 1 91 ? -6.107 -7.252 3.523 1.00 97.88 91 GLY A CA 1
ATOM 601 C C . GLY A 1 91 ? -6.002 -6.060 2.569 1.00 97.88 91 GLY A C 1
ATOM 602 O O . GLY A 1 91 ? -5.099 -6.032 1.732 1.00 97.88 91 GLY A O 1
ATOM 603 N N . GLY A 1 92 ? -6.934 -5.104 2.639 1.00 97.81 92 GLY A N 1
ATOM 604 C CA . GLY A 1 92 ? -7.091 -4.070 1.607 1.00 97.81 92 GLY A CA 1
ATOM 605 C C . GLY A 1 92 ? -7.201 -2.639 2.129 1.00 97.81 92 GLY A C 1
ATOM 606 O O . GLY A 1 92 ? -8.033 -2.363 2.986 1.00 97.81 92 GLY A O 1
ATOM 607 N N . GLY A 1 93 ? -6.433 -1.701 1.577 1.00 98.00 93 GLY A N 1
ATOM 608 C CA . GLY A 1 93 ? -6.631 -0.269 1.828 1.00 98.00 93 GLY A CA 1
ATOM 609 C C . GLY A 1 93 ? -6.386 0.167 3.276 1.00 98.00 93 GLY A C 1
ATOM 610 O O . GLY A 1 93 ? -7.007 1.123 3.735 1.00 98.00 93 GLY A O 1
ATOM 611 N N . ASN A 1 94 ? -5.550 -0.549 4.032 1.00 98.50 94 ASN A N 1
ATOM 612 C CA . ASN A 1 94 ? -5.243 -0.180 5.413 1.00 98.50 94 ASN A CA 1
ATOM 613 C C . ASN A 1 94 ? -4.109 0.853 5.469 1.00 98.50 94 ASN A C 1
ATOM 615 O O . ASN A 1 94 ? -3.137 0.736 4.729 1.00 98.50 94 ASN A O 1
ATOM 619 N N . THR A 1 95 ? -4.188 1.814 6.388 1.00 98.25 95 THR A N 1
ATOM 620 C CA . THR A 1 95 ? -3.134 2.804 6.655 1.00 98.25 95 THR A CA 1
ATOM 621 C C . THR A 1 95 ? -2.646 2.684 8.098 1.00 98.25 95 THR A C 1
ATOM 623 O O . THR A 1 95 ? -3.444 2.703 9.033 1.00 98.25 95 THR A O 1
ATOM 626 N N . GLY A 1 96 ? -1.332 2.592 8.304 1.00 97.25 96 GLY A N 1
ATOM 627 C CA . GLY A 1 96 ? -0.704 2.453 9.619 1.00 97.25 96 GLY A CA 1
ATOM 628 C C . GLY A 1 96 ? -0.064 1.078 9.823 1.00 97.25 96 GLY A C 1
ATOM 629 O O . GLY A 1 96 ? 0.647 0.597 8.941 1.00 97.25 96 GLY A O 1
ATOM 630 N N . GLY A 1 97 ? -0.252 0.470 10.998 1.00 97.25 97 GLY A N 1
ATOM 631 C CA . GLY A 1 97 ? 0.524 -0.696 11.430 1.00 97.25 97 GLY A CA 1
ATOM 632 C C . GLY A 1 97 ? -0.304 -1.879 11.928 1.00 97.25 97 GLY A C 1
ATOM 633 O O . GLY A 1 97 ? -1.138 -1.722 12.817 1.00 97.25 97 GLY A O 1
ATOM 634 N N . GLY A 1 98 ? -0.023 -3.085 11.434 1.00 97.12 98 GLY A N 1
ATOM 635 C CA . GLY A 1 98 ? -0.560 -4.322 12.013 1.00 97.12 98 GLY A CA 1
ATOM 636 C C . GLY A 1 98 ? -2.081 -4.465 11.905 1.00 97.12 98 GLY A C 1
ATOM 637 O O . GLY A 1 98 ? -2.698 -5.055 12.790 1.00 97.12 98 GLY A O 1
ATOM 638 N N . ASN A 1 99 ? -2.707 -3.880 10.882 1.00 97.62 99 ASN A N 1
ATOM 639 C CA . ASN A 1 99 ? -4.151 -3.986 10.684 1.00 97.62 99 ASN A CA 1
ATOM 640 C C . ASN A 1 99 ? -4.509 -5.249 9.889 1.00 97.62 99 ASN A C 1
ATOM 642 O O . ASN A 1 99 ? -3.816 -5.604 8.940 1.00 97.62 99 ASN A O 1
ATOM 646 N N . MET A 1 100 ? -5.624 -5.889 10.232 1.00 97.75 100 MET A N 1
ATOM 647 C CA . MET A 1 100 ? -6.184 -7.039 9.524 1.00 97.75 100 MET A CA 1
ATOM 648 C C . MET A 1 100 ? -7.612 -6.730 9.060 1.00 97.75 100 MET A C 1
ATOM 650 O O . MET A 1 100 ? -8.472 -6.372 9.865 1.00 97.75 100 MET A O 1
ATOM 654 N N . GLY A 1 101 ? -7.876 -6.896 7.766 1.00 97.12 101 GLY A N 1
ATOM 655 C CA . GLY A 1 101 ? -9.162 -6.605 7.132 1.00 97.12 101 GLY A CA 1
ATOM 656 C C . GLY A 1 101 ? -9.062 -5.441 6.147 1.00 97.12 101 GLY A C 1
ATOM 657 O O . GLY A 1 101 ? -8.095 -5.380 5.385 1.00 97.12 101 GLY A O 1
ATOM 658 N N . ALA A 1 102 ? -10.058 -4.552 6.103 1.00 97.88 102 ALA A N 1
ATOM 659 C CA . ALA A 1 102 ? -10.165 -3.567 5.023 1.00 97.88 102 ALA A CA 1
ATOM 660 C C . ALA A 1 102 ? -10.448 -2.131 5.483 1.00 97.88 102 ALA A C 1
ATOM 662 O O . ALA A 1 102 ? -11.346 -1.886 6.283 1.00 97.88 102 ALA A O 1
ATOM 663 N N . GLY A 1 103 ? -9.730 -1.159 4.920 1.00 97.19 103 GLY A N 1
ATOM 664 C CA . GLY A 1 103 ? -9.999 0.263 5.139 1.00 97.19 103 GLY A CA 1
ATOM 665 C C . GLY A 1 103 ? -9.741 0.739 6.570 1.00 97.19 103 GLY A C 1
ATOM 666 O O . GLY A 1 103 ? -10.362 1.705 7.008 1.00 97.19 103 GLY A O 1
ATOM 667 N N . ASN A 1 104 ? -8.884 0.055 7.332 1.00 97.25 104 ASN A N 1
ATOM 668 C CA . ASN A 1 104 ? -8.558 0.471 8.693 1.00 97.25 104 ASN A CA 1
ATOM 669 C C . ASN A 1 104 ? -7.472 1.552 8.688 1.00 97.25 104 ASN A C 1
ATOM 671 O O . ASN A 1 104 ? -6.525 1.484 7.908 1.00 97.25 104 ASN A O 1
ATOM 675 N N . THR A 1 105 ? -7.568 2.515 9.601 1.00 97.12 105 THR A N 1
ATOM 676 C CA . THR A 1 105 ? -6.568 3.570 9.805 1.00 97.12 105 THR A CA 1
ATOM 677 C C . THR A 1 105 ? -6.069 3.544 11.246 1.00 97.12 105 THR A C 1
ATOM 679 O O . THR A 1 105 ? -6.858 3.635 12.181 1.00 97.12 105 THR A O 1
ATOM 682 N N . GLY A 1 106 ? -4.757 3.459 11.448 1.00 95.44 106 GLY A N 1
ATOM 683 C CA . GLY A 1 106 ? -4.130 3.399 12.769 1.00 95.44 106 GLY A CA 1
ATOM 684 C C . GLY A 1 106 ? -3.440 2.060 13.025 1.00 95.44 106 GLY A C 1
ATOM 685 O O . GLY A 1 106 ? -2.675 1.601 12.175 1.00 95.44 106 GLY A O 1
ATOM 686 N N . GLY A 1 107 ? -3.638 1.468 14.208 1.00 95.69 107 GLY A N 1
ATOM 687 C CA . GLY A 1 107 ? -2.788 0.377 14.698 1.00 95.69 107 GLY A CA 1
ATOM 688 C C . GLY A 1 107 ? -3.528 -0.812 15.309 1.00 95.69 107 GLY A C 1
ATOM 689 O O . GLY A 1 107 ? -4.313 -0.644 16.245 1.00 95.69 107 GLY A O 1
ATOM 690 N N . GLY A 1 108 ? -3.216 -2.027 14.854 1.00 95.19 108 GLY A N 1
ATOM 691 C CA . GLY A 1 108 ? -3.703 -3.262 15.480 1.00 95.19 108 GLY A CA 1
ATOM 692 C C . GLY A 1 108 ? -5.221 -3.444 15.395 1.00 95.19 108 GLY A C 1
ATOM 693 O O . GLY A 1 108 ? -5.838 -3.960 16.331 1.00 95.19 108 GLY A O 1
ATOM 694 N N . ASN A 1 109 ? -5.842 -2.960 14.320 1.00 95.44 109 ASN A N 1
ATOM 695 C CA . ASN A 1 109 ? -7.276 -3.109 14.093 1.00 95.44 109 ASN A CA 1
ATOM 696 C C . ASN A 1 109 ? -7.584 -4.449 13.412 1.00 95.44 109 ASN A C 1
ATOM 698 O O . ASN A 1 109 ? -6.841 -4.885 12.538 1.00 95.44 109 ASN A O 1
ATOM 702 N N . MET A 1 110 ? -8.697 -5.080 13.787 1.00 95.19 110 MET A N 1
ATOM 703 C CA . MET A 1 110 ? -9.237 -6.265 13.113 1.00 95.19 110 MET A CA 1
ATOM 704 C C . MET A 1 110 ? -10.674 -5.981 12.684 1.00 95.19 110 MET A C 1
ATOM 706 O O . MET A 1 110 ? -11.505 -5.669 13.534 1.00 95.19 110 MET A O 1
ATOM 710 N N . GLY A 1 111 ? -10.961 -6.091 11.389 1.00 93.06 111 GLY A N 1
ATOM 711 C CA . GLY A 1 111 ? -12.277 -5.808 10.817 1.00 93.06 111 GLY A CA 1
ATOM 712 C C . GLY A 1 111 ? -12.203 -4.797 9.677 1.00 93.06 111 GLY A C 1
ATOM 713 O O . GLY A 1 111 ? -11.223 -4.770 8.929 1.00 93.06 111 GLY A O 1
ATOM 714 N N . ALA A 1 112 ? -13.250 -3.989 9.520 1.00 95.31 112 ALA A N 1
ATOM 715 C CA . ALA A 1 112 ? -13.341 -3.029 8.430 1.00 95.31 112 ALA A CA 1
ATOM 716 C C . ALA A 1 112 ? -13.624 -1.611 8.924 1.00 95.31 112 ALA A C 1
ATOM 718 O O . ALA A 1 112 ? -14.413 -1.423 9.852 1.00 95.31 112 ALA A O 1
ATOM 719 N N . THR A 1 113 ? -13.038 -0.614 8.256 1.00 95.88 113 THR A N 1
ATOM 720 C CA . THR A 1 113 ? -13.323 0.820 8.461 1.00 95.88 113 THR A CA 1
ATOM 721 C C . THR A 1 113 ? -13.087 1.324 9.891 1.00 95.88 113 THR A C 1
ATOM 723 O O . THR A 1 113 ? -13.741 2.257 10.350 1.00 95.88 113 THR A O 1
ATOM 726 N N . ILE A 1 114 ? -12.150 0.707 10.619 1.00 93.25 114 ILE A N 1
ATOM 727 C CA . ILE A 1 114 ? -11.807 1.093 11.991 1.00 93.25 114 ILE A CA 1
ATOM 728 C C . ILE A 1 114 ? -10.732 2.179 11.968 1.00 93.25 114 ILE A C 1
ATOM 730 O O . ILE A 1 114 ? -9.667 1.983 11.384 1.00 93.25 114 ILE A O 1
ATOM 734 N N . THR A 1 115 ? -10.976 3.283 12.672 1.00 93.94 115 THR A N 1
ATOM 735 C CA . THR A 1 115 ? -9.983 4.345 12.890 1.00 93.94 115 THR A CA 1
ATOM 736 C C . THR A 1 115 ? -9.472 4.314 14.332 1.00 93.94 115 THR A C 1
ATOM 738 O O . THR A 1 115 ? -10.243 4.093 15.267 1.00 93.94 115 THR A O 1
ATOM 741 N N . GLY A 1 116 ? -8.171 4.544 14.520 1.00 91.25 116 GLY A N 1
ATOM 742 C CA . GLY A 1 116 ? -7.498 4.554 15.820 1.00 91.25 116 GLY A CA 1
ATOM 743 C C . GLY A 1 116 ? -6.748 3.254 16.102 1.00 91.25 116 GLY A C 1
ATOM 744 O O . GLY A 1 116 ? -6.314 2.558 15.183 1.00 91.25 116 GLY A O 1
ATOM 745 N N . THR A 1 117 ? -6.554 2.930 17.379 1.00 88.56 117 THR A N 1
ATOM 746 C CA . THR A 1 117 ? -6.018 1.620 17.771 1.00 88.56 117 THR A CA 1
ATOM 747 C C . THR A 1 117 ? -7.127 0.696 18.255 1.00 88.56 117 THR A C 1
ATOM 749 O O . THR A 1 117 ? -8.056 1.131 18.944 1.00 88.56 117 THR A O 1
ATOM 752 N N . GLY A 1 118 ? -7.010 -0.605 17.972 1.00 79.38 118 GLY A N 1
ATOM 753 C CA . GLY A 1 118 ? -8.013 -1.588 18.395 1.00 79.38 118 GLY A CA 1
ATOM 754 C C . GLY A 1 118 ? -8.228 -1.607 19.916 1.00 79.38 118 GLY A C 1
ATOM 755 O O . GLY A 1 118 ? -9.324 -1.899 20.396 1.00 79.38 118 GLY A O 1
ATOM 756 N N . VAL A 1 119 ? -7.199 -1.239 20.688 1.00 79.38 119 VAL A N 1
ATOM 757 C CA . VAL A 1 119 ? -7.264 -1.088 22.151 1.00 79.38 119 VAL A CA 1
ATOM 758 C C . VAL A 1 119 ? -8.090 0.135 22.563 1.00 79.38 119 VAL A C 1
ATOM 760 O O . VAL A 1 119 ? -8.897 0.042 23.491 1.00 79.38 119 VAL A O 1
ATOM 763 N N . GLN A 1 120 ? -7.933 1.269 21.876 1.00 79.25 120 GLN A N 1
ATOM 764 C CA . GLN A 1 120 ? -8.674 2.495 22.184 1.00 79.25 120 GLN A CA 1
ATOM 765 C C . GLN A 1 120 ? -10.176 2.329 21.947 1.00 79.25 120 GLN A C 1
ATOM 767 O O . GLN A 1 120 ? -10.954 2.696 22.823 1.00 79.25 120 GLN A O 1
ATOM 772 N N . ASN A 1 121 ? -10.589 1.707 20.838 1.00 80.38 121 ASN A N 1
ATOM 773 C CA . ASN A 1 121 ? -12.014 1.528 20.531 1.00 80.38 121 ASN A CA 1
ATOM 774 C C . ASN A 1 121 ? -12.732 0.653 21.565 1.00 80.38 121 ASN A C 1
ATOM 776 O O . ASN A 1 121 ? -13.790 1.037 22.061 1.00 80.38 121 ASN A O 1
ATOM 780 N N . ARG A 1 122 ? -12.121 -0.466 21.983 1.00 83.25 122 ARG A N 1
ATOM 781 C CA . ARG A 1 122 ? -12.673 -1.298 23.070 1.00 83.25 122 ARG A CA 1
ATOM 782 C C . ARG A 1 122 ? -12.756 -0.539 24.392 1.00 83.25 122 ARG A C 1
ATOM 784 O O . ARG A 1 122 ? -13.728 -0.675 25.127 1.00 83.25 122 ARG A O 1
ATOM 791 N N . THR A 1 123 ? -11.746 0.276 24.690 1.00 83.31 123 THR A N 1
ATOM 792 C CA . THR A 1 123 ? -11.721 1.074 25.922 1.00 83.31 123 THR A CA 1
ATOM 793 C C . THR A 1 123 ? -12.793 2.162 25.911 1.00 83.31 123 THR A C 1
ATOM 795 O O . THR A 1 123 ? -13.425 2.397 26.937 1.00 83.31 123 THR A O 1
ATOM 798 N N . GLN A 1 124 ? -13.019 2.823 24.773 1.00 85.12 124 GLN A N 1
ATOM 799 C CA . GLN A 1 124 ? -14.052 3.847 24.649 1.00 85.12 124 GLN A CA 1
ATOM 800 C C . GLN A 1 124 ? -15.448 3.235 24.776 1.00 85.12 124 GLN A C 1
ATOM 802 O O . GLN A 1 124 ? -16.216 3.683 25.615 1.00 85.12 124 GLN A O 1
ATOM 807 N N . GLN A 1 125 ? -15.716 2.132 24.073 1.00 86.19 125 GLN A N 1
ATOM 808 C CA . GLN A 1 125 ? -16.971 1.387 24.215 1.00 86.19 125 GLN A CA 1
ATOM 809 C C . GLN A 1 125 ? -17.237 0.972 25.668 1.00 86.19 125 GLN A C 1
ATOM 811 O O . GLN A 1 125 ? -18.355 1.105 26.157 1.00 86.19 125 GLN A O 1
ATOM 816 N N . ALA A 1 126 ? -16.207 0.514 26.388 1.00 87.12 126 ALA A N 1
ATOM 817 C CA . ALA A 1 126 ? -16.335 0.179 27.803 1.00 87.12 126 ALA A CA 1
ATOM 818 C C . ALA A 1 126 ? -16.625 1.415 28.673 1.00 87.12 126 ALA A C 1
ATOM 820 O O . ALA A 1 126 ? -17.449 1.343 29.582 1.00 87.12 126 ALA A O 1
ATOM 821 N N . LYS A 1 127 ? -15.983 2.558 28.400 1.00 87.88 127 LYS A N 1
ATOM 822 C CA . LYS A 1 127 ? -16.257 3.820 29.107 1.00 87.88 127 LYS A CA 1
ATOM 823 C C . LYS A 1 127 ? -17.686 4.299 28.867 1.00 87.88 127 LYS A C 1
ATOM 825 O O . LYS A 1 127 ? -18.351 4.663 29.833 1.00 87.88 127 LYS A O 1
ATOM 830 N N . ASP A 1 128 ? -18.154 4.248 27.626 1.00 90.00 128 ASP A N 1
ATOM 831 C CA . ASP A 1 128 ? -19.508 4.648 27.244 1.00 90.00 128 ASP A CA 1
ATOM 832 C C . ASP A 1 128 ? -20.547 3.733 27.910 1.00 90.00 128 ASP A C 1
ATOM 834 O O . ASP A 1 128 ? -21.520 4.212 28.491 1.00 90.00 128 ASP A O 1
ATOM 838 N N . ALA A 1 129 ? -20.291 2.420 27.940 1.00 89.75 129 ALA A N 1
ATOM 839 C CA . ALA A 1 129 ? -21.136 1.456 28.645 1.00 89.75 129 ALA A CA 1
ATOM 840 C C . ALA A 1 129 ? -21.187 1.719 30.161 1.00 89.75 129 ALA A C 1
ATOM 842 O O . ALA A 1 129 ? -22.256 1.684 30.767 1.00 89.75 129 ALA A O 1
ATOM 843 N N . VAL A 1 130 ? -20.048 2.029 30.791 1.00 92.69 130 VAL A N 1
ATOM 844 C CA . VAL A 1 130 ? -20.000 2.374 32.222 1.00 92.69 130 VAL A CA 1
ATOM 845 C C . VAL A 1 130 ? -20.724 3.691 32.507 1.00 92.69 130 VAL A C 1
ATOM 847 O O . VAL A 1 130 ? -21.375 3.811 33.542 1.00 92.69 130 VAL A O 1
ATOM 850 N N . GLN A 1 131 ? -20.627 4.684 31.622 1.00 91.38 131 GLN A N 1
ATOM 851 C CA . GLN A 1 131 ? -21.375 5.934 31.765 1.00 91.38 131 GLN A CA 1
ATOM 852 C C . GLN A 1 131 ? -22.882 5.708 31.640 1.00 91.38 131 GLN A C 1
ATOM 854 O O . GLN A 1 131 ? -23.628 6.241 32.457 1.00 91.38 131 GLN A O 1
ATOM 859 N N . ALA A 1 132 ? -23.318 4.869 30.697 1.00 90.81 132 ALA A N 1
ATOM 860 C CA . ALA A 1 132 ? -24.723 4.499 30.559 1.00 90.81 132 ALA A CA 1
ATOM 861 C C . ALA A 1 132 ? -25.282 3.858 31.844 1.00 90.81 132 ALA A C 1
ATOM 863 O O . ALA A 1 132 ? -26.393 4.182 32.244 1.00 90.81 132 ALA A O 1
ATOM 864 N N . LEU A 1 133 ? -24.491 3.027 32.537 1.00 88.62 133 LEU A N 1
ATOM 865 C CA . LEU A 1 133 ? -24.877 2.423 33.823 1.00 88.62 133 LEU A CA 1
ATOM 866 C C . LEU A 1 133 ? -24.912 3.414 34.997 1.00 88.62 133 LEU A C 1
ATOM 868 O O . LEU A 1 133 ? -25.605 3.172 35.977 1.00 88.62 133 LEU A O 1
ATOM 872 N N . LYS A 1 134 ? -24.131 4.499 34.946 1.00 88.12 134 LYS A N 1
ATOM 873 C CA . LYS A 1 134 ? -24.106 5.536 35.996 1.00 88.12 134 LYS A CA 1
ATOM 874 C C . LYS A 1 134 ? -25.171 6.618 35.796 1.00 88.12 134 LYS A C 1
ATOM 876 O O . LYS A 1 134 ? -25.379 7.420 36.700 1.00 88.12 134 LYS A O 1
ATOM 881 N N . GLY A 1 135 ? -25.766 6.680 34.604 1.00 73.19 135 GLY A N 1
ATOM 882 C CA . GLY A 1 135 ? -26.770 7.668 34.207 1.00 73.19 135 GLY A CA 1
ATOM 883 C C . GLY A 1 135 ? -28.225 7.206 34.340 1.00 73.19 135 GLY A C 1
ATOM 884 O O . GLY A 1 135 ? -29.109 7.959 33.940 1.00 73.19 135 GLY A O 1
ATOM 885 N N . SER A 1 136 ? -28.470 6.001 34.868 1.00 57.09 136 SER A N 1
ATOM 886 C CA . SER A 1 136 ? -29.794 5.432 35.178 1.00 57.09 136 SER A CA 1
ATOM 887 C C . SER A 1 136 ? -30.004 5.316 36.680 1.00 57.09 136 SER A C 1
ATOM 889 O O . SER A 1 136 ? -31.115 5.642 37.145 1.00 57.09 136 SER A O 1
#

Radius of gyration: 35.3 Å; chains: 1; bounding box: 86×46×103 Å

Sequence (136 aa):
MKFASLTVTLALILVFVFFVSLVAEAKSNPEMGQEQQLPGNPQPGSGGNTGDGNMGGGNMGAGNMGGGNTGGGNMGAGNTGAGNMGAGNTGGGNTGGGNMGAGNTGGGNMGATITGTGVQNRTQQAKDAVQALKGS

pLDDT: mean 82.74, std 17.3, range [43.38, 98.62]

Secondary structure (DSSP, 8-state):
-----HHHHHHHHHHHHHHHHHT---------------S----TT-BS-BSTT-EEES-EEES-EEES-EEES-EEES-EEES-EEES-EEES-EEES-EEES-EEES-EEES-EEEHHHHHHHHHHHHHHHHH--

InterPro domains:
  IPR002989 Mycobacterial pentapeptide repeat [PF01469] (48-86)